Protein AF-A0A7K2X6Q0-F1 (afdb_monomer)

Structure (mmCIF, N/CA/C/O backbone):
data_AF-A0A7K2X6Q0-F1
#
_entry.id   AF-A0A7K2X6Q0-F1
#
loop_
_atom_site.group_PDB
_atom_site.id
_atom_site.type_symbol
_atom_site.label_atom_id
_atom_site.label_a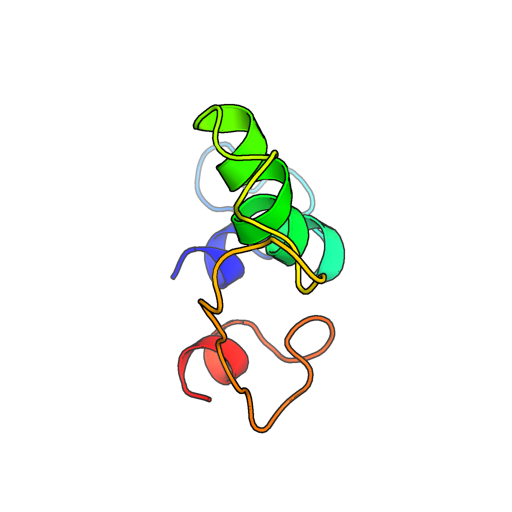lt_id
_atom_site.label_comp_id
_atom_site.label_asym_id
_atom_site.label_entity_id
_atom_site.label_seq_id
_atom_site.pdbx_PDB_ins_code
_atom_site.Cartn_x
_atom_site.Cartn_y
_atom_site.Cartn_z
_atom_site.occupancy
_atom_site.B_iso_or_equiv
_atom_site.auth_seq_id
_atom_site.auth_comp_id
_atom_site.auth_asym_id
_atom_site.auth_atom_id
_atom_site.pdbx_PDB_model_num
ATOM 1 N N . GLN A 1 1 ? -0.834 6.553 -12.472 1.00 68.62 1 GLN A N 1
ATOM 2 C CA . GLN A 1 1 ? 0.347 7.411 -12.762 1.00 68.62 1 GLN A CA 1
ATOM 3 C C . GLN A 1 1 ? 1.502 7.224 -11.755 1.00 68.62 1 GLN A C 1
ATOM 5 O O . GLN A 1 1 ? 2.652 7.178 -12.186 1.00 68.62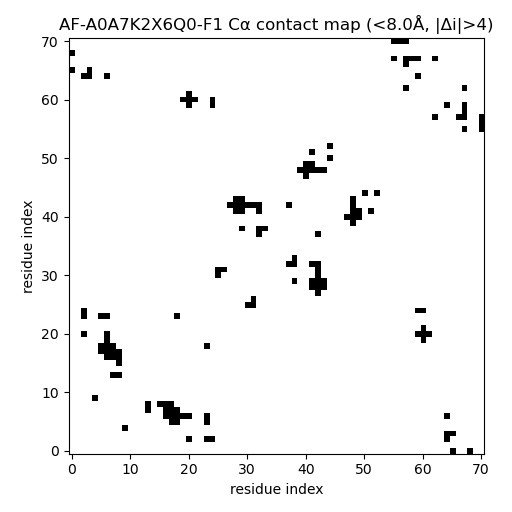 1 GLN A O 1
ATOM 10 N N . VAL A 1 2 ? 1.231 7.070 -10.446 1.00 79.12 2 VAL A N 1
ATOM 11 C CA . VAL A 1 2 ? 2.267 6.902 -9.395 1.00 79.12 2 VAL A CA 1
ATOM 12 C C . VAL A 1 2 ? 3.027 5.568 -9.501 1.00 79.12 2 VAL A C 1
ATOM 14 O O . VAL A 1 2 ? 4.246 5.592 -9.637 1.00 79.12 2 VAL A O 1
ATOM 17 N N . LEU A 1 3 ? 2.329 4.424 -9.556 1.00 81.19 3 LEU A N 1
ATOM 18 C CA . LEU A 1 3 ? 2.949 3.090 -9.701 1.00 81.19 3 LEU A CA 1
ATOM 19 C C . LEU A 1 3 ? 3.851 2.971 -10.937 1.00 81.19 3 LEU A C 1
ATOM 21 O O . LEU A 1 3 ? 4.964 2.459 -10.858 1.00 81.19 3 LEU A O 1
ATOM 25 N N . ALA A 1 4 ? 3.395 3.505 -12.072 1.00 83.62 4 ALA A N 1
ATOM 26 C CA . ALA A 1 4 ? 4.165 3.500 -13.313 1.00 83.62 4 ALA A CA 1
ATOM 27 C C . ALA A 1 4 ? 5.478 4.284 -13.179 1.00 83.62 4 ALA A C 1
ATOM 29 O O . ALA A 1 4 ? 6.518 3.835 -13.648 1.00 83.62 4 ALA A O 1
ATOM 30 N N . THR A 1 5 ? 5.447 5.428 -12.491 1.00 85.19 5 THR A N 1
ATOM 31 C CA . THR A 1 5 ? 6.647 6.248 -12.261 1.00 85.19 5 THR A CA 1
ATOM 32 C C . THR A 1 5 ? 7.593 5.589 -11.258 1.00 85.19 5 THR A C 1
ATOM 34 O O . THR A 1 5 ? 8.806 5.684 -11.414 1.00 85.19 5 THR A O 1
ATOM 37 N N . ALA A 1 6 ? 7.055 4.894 -10.253 1.00 87.06 6 ALA A N 1
ATOM 38 C CA . ALA A 1 6 ? 7.848 4.155 -9.278 1.00 87.06 6 ALA A CA 1
ATOM 39 C C . ALA A 1 6 ? 8.645 3.010 -9.928 1.00 87.06 6 ALA A C 1
ATOM 41 O O . ALA A 1 6 ? 9.830 2.856 -9.637 1.00 87.06 6 ALA A O 1
ATOM 42 N N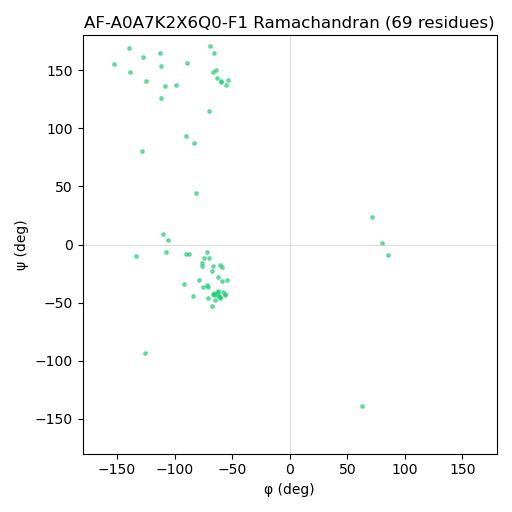 . ARG A 1 7 ? 8.021 2.246 -10.837 1.00 86.25 7 ARG A N 1
ATOM 43 C CA . ARG A 1 7 ? 8.668 1.124 -11.546 1.00 86.25 7 ARG A CA 1
ATOM 44 C C . ARG A 1 7 ? 9.574 1.569 -12.700 1.00 86.25 7 ARG A C 1
ATOM 46 O O . ARG A 1 7 ? 10.564 0.905 -12.989 1.00 86.25 7 ARG A O 1
ATOM 53 N N . ALA A 1 8 ? 9.261 2.691 -13.348 1.00 89.19 8 ALA A N 1
ATOM 54 C CA . ALA A 1 8 ? 10.038 3.259 -14.451 1.00 89.19 8 ALA A CA 1
ATOM 55 C C . ALA A 1 8 ? 10.354 4.745 -14.175 1.00 89.19 8 ALA A C 1
ATOM 57 O O . ALA A 1 8 ? 9.659 5.636 -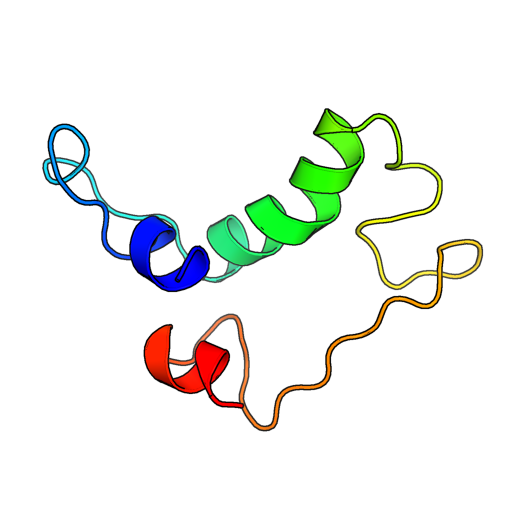14.685 1.00 89.19 8 ALA A O 1
ATOM 58 N N . PRO A 1 9 ? 11.378 5.033 -13.347 1.00 88.25 9 PRO A N 1
ATOM 59 C CA . PRO A 1 9 ? 11.703 6.392 -12.937 1.00 88.25 9 PRO A CA 1
ATOM 60 C C . PRO A 1 9 ? 12.114 7.259 -14.129 1.00 88.25 9 PRO A C 1
ATOM 62 O O . PRO A 1 9 ? 12.785 6.824 -15.064 1.00 88.25 9 PRO A O 1
ATOM 65 N N . ARG A 1 10 ? 11.714 8.531 -14.083 1.00 88.06 10 ARG A N 1
ATOM 66 C CA . ARG A 1 10 ? 11.985 9.529 -15.128 1.00 88.06 10 ARG A CA 1
ATOM 67 C C . ARG A 1 10 ? 12.939 10.612 -14.616 1.00 88.06 10 ARG A C 1
ATOM 69 O O . ARG A 1 10 ? 13.142 10.763 -13.412 1.00 88.06 10 ARG A O 1
ATOM 76 N N . GLY A 1 11 ? 13.503 11.397 -15.535 1.00 90.19 11 GLY A N 1
ATOM 77 C CA . GLY A 1 11 ? 14.363 12.538 -15.200 1.00 90.19 11 GLY A CA 1
ATOM 78 C C . GLY A 1 11 ? 15.640 12.121 -14.467 1.00 90.19 11 GLY A C 1
ATOM 79 O O . GLY A 1 11 ? 16.233 11.103 -14.792 1.00 90.19 11 GLY A O 1
ATOM 80 N N . ALA A 1 12 ? 16.054 12.883 -13.452 1.00 89.88 12 ALA A N 1
ATOM 81 C CA . ALA A 1 12 ? 17.301 12.635 -12.716 1.00 89.88 12 ALA A CA 1
ATOM 82 C C . ALA A 1 12 ? 17.383 11.249 -12.037 1.00 89.88 12 ALA A C 1
ATOM 84 O O . ALA A 1 12 ? 18.473 10.790 -11.702 1.00 89.88 12 ALA A O 1
ATOM 85 N N . ALA A 1 13 ? 16.247 10.577 -11.826 1.00 86.62 13 ALA A N 1
ATOM 86 C CA . ALA A 1 13 ? 16.193 9.246 -11.230 1.00 86.62 13 ALA A CA 1
ATOM 87 C C . ALA A 1 13 ? 16.279 8.100 -12.257 1.00 86.62 13 ALA A C 1
ATOM 89 O O . ALA A 1 13 ? 16.420 6.953 -11.841 1.00 86.62 13 ALA A O 1
ATOM 90 N N . SER A 1 14 ? 16.232 8.376 -13.569 1.00 89.81 14 SER A N 1
ATOM 91 C CA . SER A 1 14 ? 16.200 7.335 -14.613 1.00 89.81 14 SER A CA 1
ATOM 92 C C . SER A 1 14 ? 17.480 6.501 -14.710 1.00 89.81 14 SER A C 1
ATOM 94 O O . SER A 1 14 ? 17.455 5.403 -15.252 1.00 89.81 14 SER A O 1
ATOM 96 N N . ALA A 1 15 ? 18.597 6.994 -14.164 1.00 91.56 15 ALA A N 1
ATOM 97 C CA . ALA A 1 15 ? 19.859 6.256 -14.091 1.00 91.56 15 ALA A CA 1
ATOM 98 C C . ALA A 1 15 ? 19.833 5.101 -13.071 1.00 91.56 15 ALA A C 1
ATOM 100 O O . ALA A 1 15 ? 20.806 4.355 -12.965 1.00 91.56 15 ALA A O 1
ATOM 101 N N . ARG A 1 16 ? 18.759 4.975 -12.281 1.00 88.06 16 ARG A N 1
ATOM 102 C CA . ARG A 1 16 ? 18.598 3.937 -11.258 1.00 88.06 16 ARG A CA 1
ATOM 103 C C . ARG A 1 16 ? 17.499 2.966 -11.667 1.00 88.06 16 ARG A C 1
ATOM 105 O O . ARG A 1 16 ? 16.556 3.340 -12.359 1.00 88.06 16 ARG A O 1
ATOM 112 N N . HIS A 1 17 ? 17.592 1.737 -11.171 1.00 89.88 17 HIS A N 1
ATOM 113 C CA . HIS A 1 17 ? 16.480 0.799 -11.254 1.00 89.88 17 HIS A CA 1
ATOM 114 C C . HIS A 1 17 ? 15.257 1.372 -10.528 1.00 89.88 17 HIS A C 1
ATOM 116 O O . HIS A 1 17 ? 15.390 1.992 -9.469 1.00 89.88 17 HIS A O 1
ATOM 122 N N . GLY A 1 18 ? 14.078 1.171 -11.115 1.00 91.88 18 GLY A N 1
ATOM 123 C CA . GLY A 1 18 ? 12.821 1.478 -10.450 1.00 91.88 18 GLY A CA 1
ATOM 124 C C . GLY A 1 18 ? 12.533 0.531 -9.290 1.00 91.88 18 GLY A C 1
ATOM 125 O O . GLY A 1 18 ? 13.213 -0.476 -9.089 1.00 91.88 18 GLY A O 1
ATOM 126 N N . LEU A 1 19 ? 11.505 0.873 -8.522 1.00 93.38 19 LEU A N 1
ATOM 127 C CA . LEU A 1 19 ? 11.003 0.037 -7.442 1.00 93.38 19 LEU A CA 1
ATOM 128 C C . LEU A 1 19 ? 10.382 -1.248 -7.998 1.00 93.38 19 LEU A C 1
ATOM 130 O O . LEU A 1 19 ? 9.781 -1.247 -9.075 1.00 93.38 19 LEU A O 1
ATOM 134 N N . THR A 1 20 ? 10.479 -2.333 -7.229 1.00 93.44 20 THR A N 1
ATOM 135 C CA . THR A 1 20 ? 9.692 -3.542 -7.499 1.00 93.44 20 THR A CA 1
ATOM 136 C C . THR A 1 20 ? 8.201 -3.259 -7.305 1.00 93.44 20 THR A C 1
ATOM 138 O O . THR A 1 20 ? 7.817 -2.261 -6.687 1.00 93.44 20 THR A O 1
ATOM 141 N N . GLY A 1 21 ? 7.341 -4.151 -7.800 1.00 92.06 21 GLY A N 1
ATOM 142 C CA . GLY A 1 21 ? 5.897 -4.015 -7.618 1.00 92.06 21 GLY A CA 1
ATOM 143 C C . GLY A 1 21 ? 5.475 -3.923 -6.154 1.00 92.06 21 GLY A C 1
ATOM 144 O O . GLY A 1 21 ? 4.699 -3.036 -5.802 1.00 92.06 21 GLY A O 1
ATOM 145 N N . LEU A 1 22 ? 6.060 -4.764 -5.296 1.00 95.56 22 LEU A N 1
ATOM 146 C CA . LEU A 1 22 ? 5.788 -4.761 -3.860 1.00 95.56 22 LEU A CA 1
ATOM 147 C C . LEU A 1 22 ? 6.255 -3.460 -3.196 1.00 95.56 22 LEU A C 1
ATOM 149 O O . LEU A 1 22 ? 5.469 -2.822 -2.506 1.00 95.56 22 LEU A O 1
ATOM 153 N N . MET A 1 23 ? 7.484 -3.010 -3.480 1.00 95.69 23 MET A N 1
ATOM 154 C CA . MET A 1 23 ? 8.001 -1.739 -2.952 1.00 95.69 23 MET A CA 1
ATOM 155 C C . MET A 1 23 ? 7.117 -0.554 -3.358 1.00 95.69 23 MET A C 1
ATOM 157 O O . MET A 1 23 ? 6.867 0.351 -2.560 1.00 95.69 23 MET A O 1
ATOM 161 N N . ALA A 1 24 ? 6.640 -0.549 -4.605 1.00 94.25 24 ALA A N 1
ATOM 162 C CA . ALA A 1 24 ? 5.752 0.491 -5.100 1.00 94.25 24 ALA A CA 1
ATOM 163 C C . ALA A 1 24 ? 4.390 0.460 -4.382 1.00 94.25 24 ALA A C 1
ATOM 165 O O . ALA A 1 24 ? 3.895 1.520 -4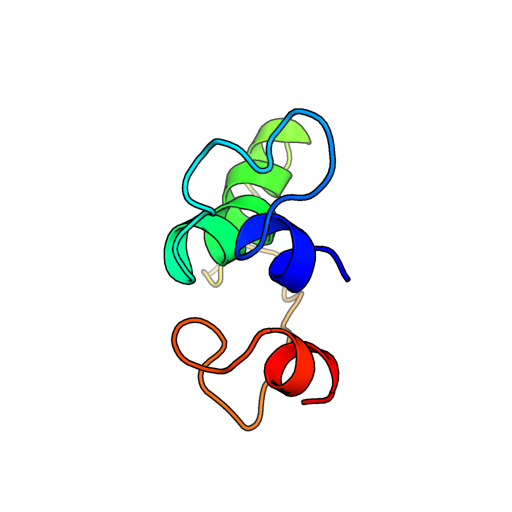.002 1.00 94.25 24 ALA A O 1
ATOM 166 N N . LEU A 1 25 ? 3.822 -0.731 -4.150 1.00 93.88 25 LEU A N 1
ATOM 167 C CA . LEU A 1 25 ? 2.555 -0.909 -3.435 1.00 93.88 25 LEU A CA 1
ATOM 168 C C . LEU A 1 25 ? 2.660 -0.513 -1.953 1.00 93.88 25 LEU A C 1
ATOM 170 O O . LEU A 1 25 ? 1.788 0.189 -1.443 1.00 93.88 25 LEU A O 1
ATOM 174 N N . GLU A 1 26 ? 3.740 -0.884 -1.266 1.00 96.81 26 GLU A N 1
ATOM 175 C CA . GLU A 1 26 ? 4.012 -0.454 0.115 1.00 96.81 26 GLU A CA 1
ATOM 176 C C . GLU A 1 26 ? 4.169 1.072 0.204 1.00 96.81 26 GLU A C 1
ATOM 178 O O . GLU A 1 26 ? 3.614 1.713 1.100 1.00 96.81 26 GLU A O 1
ATOM 183 N N . GLY A 1 27 ? 4.857 1.673 -0.775 1.00 95.38 27 GLY A N 1
ATOM 184 C CA . GLY A 1 27 ? 5.032 3.124 -0.907 1.00 95.38 27 GLY A CA 1
ATOM 185 C C . GLY A 1 27 ? 3.723 3.920 -0.928 1.00 95.38 27 GLY A C 1
ATOM 186 O O . GLY A 1 27 ? 3.689 5.053 -0.455 1.00 95.38 27 GLY A O 1
ATOM 187 N N . MET A 1 28 ? 2.644 3.325 -1.435 1.00 94.25 28 MET A N 1
ATOM 188 C CA . MET A 1 28 ? 1.316 3.944 -1.540 1.00 94.25 28 MET A CA 1
ATOM 189 C C . MET A 1 28 ? 0.298 3.418 -0.521 1.00 94.25 28 MET A C 1
ATOM 191 O O . MET A 1 28 ? -0.861 3.821 -0.562 1.00 94.25 28 MET A O 1
ATOM 195 N N . T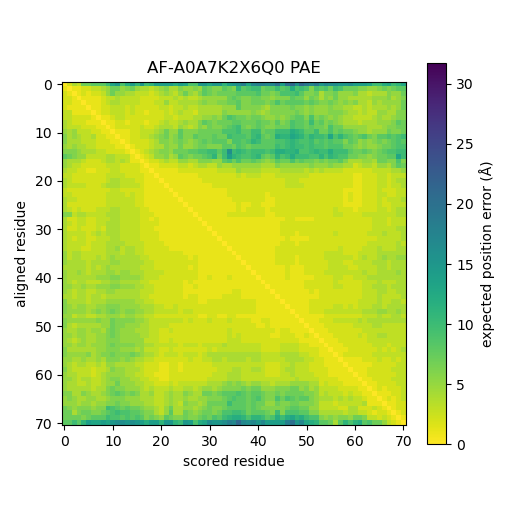HR A 1 29 ? 0.715 2.534 0.388 1.00 96.06 29 THR A N 1
ATOM 196 C CA . THR A 1 29 ? -0.143 1.961 1.434 1.00 96.06 29 THR A CA 1
ATOM 197 C C . THR A 1 29 ? 0.484 2.176 2.811 1.00 96.06 29 THR A C 1
ATOM 199 O O . THR A 1 29 ? 0.302 3.238 3.407 1.00 96.06 29 THR A O 1
ATOM 202 N N . THR A 1 30 ? 1.255 1.216 3.314 1.00 98.06 30 THR A N 1
ATOM 203 C CA . THR A 1 30 ? 1.847 1.240 4.659 1.00 98.06 30 THR A CA 1
ATOM 204 C C . THR A 1 30 ? 2.788 2.423 4.870 1.00 98.06 30 THR A C 1
ATOM 206 O O . THR A 1 30 ? 2.691 3.099 5.894 1.00 98.06 30 THR A O 1
ATOM 209 N N . HIS A 1 31 ? 3.669 2.719 3.909 1.00 98.19 31 HIS A N 1
ATOM 210 C CA . HIS A 1 31 ? 4.616 3.831 4.032 1.00 98.19 31 HIS A CA 1
ATOM 211 C C . HIS A 1 31 ? 3.923 5.193 3.941 1.00 98.19 31 HIS A C 1
ATOM 213 O O . HIS A 1 31 ? 4.302 6.118 4.656 1.00 98.19 31 HIS A O 1
ATOM 219 N N . ALA A 1 32 ? 2.890 5.312 3.102 1.00 97.69 32 ALA A N 1
ATOM 220 C CA . ALA A 1 32 ? 2.096 6.533 2.998 1.00 97.69 32 ALA A CA 1
ATOM 221 C C . ALA A 1 32 ? 1.320 6.809 4.295 1.00 97.69 32 ALA A C 1
ATOM 223 O O . ALA A 1 32 ? 1.339 7.937 4.784 1.00 97.69 32 ALA A O 1
ATOM 224 N N . ALA A 1 33 ? 0.701 5.780 4.885 1.00 98.31 33 ALA A N 1
ATOM 225 C CA . ALA A 1 33 ? 0.009 5.902 6.166 1.00 98.31 33 ALA A CA 1
ATOM 226 C C . ALA A 1 33 ? 0.969 6.322 7.289 1.00 98.31 33 ALA A C 1
ATOM 228 O O . ALA A 1 33 ? 0.658 7.249 8.028 1.00 98.31 33 ALA A O 1
ATOM 229 N N . PHE A 1 34 ? 2.160 5.719 7.354 1.00 98.56 34 PHE A N 1
ATOM 230 C CA . PHE A 1 34 ? 3.198 6.118 8.310 1.00 98.56 34 PHE A CA 1
ATOM 231 C C . PHE A 1 34 ? 3.647 7.572 8.116 1.00 98.56 34 PHE A C 1
ATOM 233 O O . PHE A 1 34 ? 3.726 8.336 9.072 1.00 98.56 34 PHE A O 1
ATOM 240 N N . ALA A 1 35 ? 3.901 7.990 6.874 1.00 98.38 35 ALA A N 1
ATOM 241 C CA . ALA A 1 35 ? 4.296 9.367 6.582 1.00 98.38 35 ALA A CA 1
ATOM 242 C C . ALA A 1 35 ? 3.210 10.393 6.961 1.00 98.38 35 ALA A C 1
ATOM 244 O O . ALA A 1 35 ? 3.536 11.537 7.276 1.00 98.38 35 ALA A O 1
ATOM 245 N N . ALA A 1 36 ? 1.938 9.988 6.939 1.00 98.06 36 ALA A N 1
ATOM 246 C CA . ALA A 1 36 ? 0.798 10.809 7.337 1.00 98.06 36 ALA A CA 1
ATOM 247 C C . ALA A 1 36 ? 0.471 10.744 8.845 1.00 98.06 36 ALA A C 1
ATOM 249 O O . ALA A 1 36 ? -0.376 11.509 9.302 1.00 98.06 36 ALA A O 1
ATOM 250 N N . GLY A 1 37 ? 1.116 9.860 9.618 1.00 98.38 37 GLY A N 1
ATOM 251 C CA . GLY A 1 37 ? 0.766 9.600 11.021 1.00 98.38 37 GLY A CA 1
ATOM 252 C C . GLY A 1 37 ? -0.557 8.842 11.203 1.00 98.38 37 GLY A C 1
ATOM 253 O O . GLY A 1 37 ? -1.208 8.966 12.241 1.00 98.38 37 GLY A O 1
ATOM 254 N N . GLU A 1 38 ? -0.994 8.100 10.184 1.00 98.44 38 GLU A N 1
ATOM 255 C CA . GLU A 1 38 ? -2.246 7.335 10.174 1.00 98.44 38 GLU A CA 1
ATOM 256 C C . GLU A 1 38 ? -2.030 5.813 10.221 1.00 98.44 38 GLU A C 1
ATOM 258 O O . GLU A 1 38 ? -2.977 5.041 10.061 1.00 98.44 38 GLU A O 1
ATOM 263 N N . GLU A 1 39 ? -0.809 5.335 10.455 1.00 98.12 39 GLU A N 1
ATOM 264 C CA . GLU A 1 39 ? -0.460 3.909 10.428 1.00 98.12 39 GLU A CA 1
ATOM 265 C C . GLU A 1 39 ? -1.223 3.045 11.443 1.00 98.12 39 GLU A C 1
ATOM 267 O O . GLU A 1 39 ? -1.279 1.825 11.291 1.00 98.12 39 GLU A O 1
ATOM 272 N N . ALA A 1 40 ? -1.824 3.661 12.466 1.00 98.25 40 ALA A N 1
ATOM 273 C CA . ALA A 1 40 ? -2.668 2.981 13.447 1.00 98.25 40 ALA A CA 1
ATOM 274 C C . ALA A 1 40 ? -4.072 2.640 12.915 1.00 98.25 40 ALA A C 1
ATOM 276 O O . ALA A 1 40 ? -4.758 1.809 13.508 1.00 98.25 40 ALA A O 1
ATOM 277 N N . VAL A 1 41 ? -4.514 3.294 11.835 1.00 98.31 41 VAL A N 1
ATOM 278 C CA . VAL A 1 41 ? -5.882 3.163 11.305 1.00 98.31 41 VAL A CA 1
ATOM 279 C C . VAL A 1 41 ? -5.943 2.971 9.787 1.00 98.31 41 VAL A C 1
ATOM 281 O O . VAL A 1 41 ? -7.016 2.670 9.271 1.00 98.31 41 VAL A O 1
ATOM 284 N N . ALA A 1 42 ? -4.838 3.128 9.052 1.00 98.19 42 ALA A N 1
ATOM 285 C CA . ALA A 1 42 ? -4.803 3.088 7.589 1.00 98.19 42 ALA A CA 1
ATOM 286 C C . ALA A 1 42 ? -3.580 2.342 7.025 1.00 98.19 42 ALA A C 1
ATOM 288 O O . ALA A 1 42 ? -2.634 2.009 7.735 1.00 98.19 42 ALA A O 1
ATOM 289 N N . GLY A 1 43 ? -3.602 2.074 5.715 1.00 96.81 43 GLY A N 1
ATOM 290 C CA . GLY A 1 43 ? -2.475 1.482 4.982 1.00 96.81 43 GLY A CA 1
ATOM 291 C C . GLY A 1 43 ? -2.323 -0.036 5.125 1.00 96.81 43 GLY A C 1
ATOM 292 O O . GLY A 1 43 ? -1.396 -0.600 4.550 1.00 96.81 43 GLY A O 1
ATOM 293 N N . ARG A 1 44 ? -3.216 -0.712 5.860 1.00 97.69 44 ARG A N 1
ATOM 294 C CA . ARG A 1 44 ? -3.250 -2.176 6.002 1.00 97.69 44 ARG A CA 1
ATOM 295 C C . ARG A 1 44 ? -4.678 -2.701 5.947 1.00 97.69 44 ARG A C 1
ATOM 297 O O . ARG A 1 44 ? -5.598 -2.061 6.444 1.00 97.69 44 ARG A O 1
ATOM 304 N N . ILE A 1 45 ? -4.831 -3.912 5.418 1.00 97.50 45 ILE A N 1
ATOM 305 C CA . ILE A 1 45 ? -6.077 -4.677 5.494 1.00 97.50 45 ILE A CA 1
ATOM 306 C C . ILE A 1 45 ? -6.018 -5.521 6.770 1.00 97.50 45 ILE A C 1
ATOM 308 O O . ILE A 1 45 ? -5.439 -6.606 6.784 1.00 97.50 45 ILE A O 1
ATOM 312 N N . ALA A 1 46 ? -6.558 -4.987 7.863 1.00 97.75 46 ALA A N 1
ATOM 313 C CA . ALA A 1 46 ? -6.587 -5.651 9.163 1.00 97.75 46 ALA A CA 1
ATOM 314 C C . ALA A 1 46 ? -7.782 -5.165 10.007 1.00 97.75 46 ALA A C 1
ATOM 316 O O . ALA A 1 46 ? -8.262 -4.048 9.804 1.00 97.75 46 ALA A O 1
ATOM 317 N N . PRO A 1 47 ? -8.276 -5.960 10.974 1.00 98.06 47 PRO A N 1
ATOM 318 C CA . PRO A 1 47 ? -9.304 -5.503 11.907 1.00 98.06 47 PRO A CA 1
ATOM 319 C C . PRO A 1 47 ? -8.891 -4.220 12.642 1.00 98.06 47 PRO A C 1
ATOM 321 O O . PRO A 1 47 ? -7.752 -4.098 13.086 1.00 98.06 47 PRO A O 1
ATOM 324 N N . GLY A 1 48 ? -9.823 -3.275 12.782 1.00 97.06 48 GLY A N 1
ATOM 325 C CA . GLY A 1 48 ? -9.575 -1.970 13.408 1.00 97.06 48 GLY A CA 1
ATOM 326 C C . GLY A 1 48 ? -9.019 -0.896 12.463 1.00 97.06 48 GLY A C 1
ATOM 327 O O . GLY A 1 48 ? -8.995 0.271 12.843 1.00 97.06 48 GLY A O 1
ATOM 328 N N . PHE A 1 49 ? -8.638 -1.258 11.234 1.00 98.50 49 PHE A N 1
ATOM 329 C CA . PHE A 1 49 ? -8.248 -0.312 10.188 1.00 98.50 49 PHE A CA 1
ATOM 330 C C . PHE A 1 49 ? -9.469 0.114 9.364 1.00 98.50 49 PHE A C 1
ATOM 332 O O . PHE A 1 49 ? -10.476 -0.599 9.296 1.00 98.50 49 PHE A O 1
ATOM 339 N N . ARG A 1 50 ? -9.383 1.284 8.726 1.00 97.69 50 ARG A N 1
ATOM 340 C CA . ARG A 1 50 ? -10.407 1.772 7.799 1.00 97.69 50 ARG A CA 1
ATOM 341 C C . ARG A 1 50 ? -10.587 0.791 6.643 1.00 97.69 50 ARG A C 1
ATOM 343 O O . ARG A 1 50 ? -9.620 0.255 6.107 1.00 97.69 50 ARG A O 1
ATOM 350 N N . ALA A 1 51 ? -11.836 0.599 6.232 1.00 97.44 51 ALA A N 1
ATOM 351 C CA . ALA A 1 51 ? -12.209 -0.290 5.135 1.00 97.44 51 ALA A CA 1
ATOM 352 C 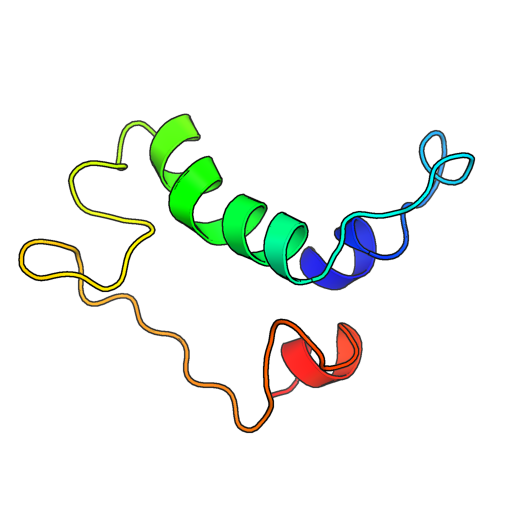C . ALA A 1 51 ? -12.021 0.369 3.751 1.00 97.44 51 ALA A C 1
ATOM 354 O O . ALA A 1 51 ? -12.882 0.256 2.880 1.00 97.44 51 ALA A O 1
ATOM 355 N N . ASP A 1 52 ? -10.893 1.056 3.555 1.00 96.50 52 ASP A N 1
ATOM 356 C CA . ASP A 1 52 ? -10.527 1.706 2.295 1.00 96.50 52 ASP A CA 1
ATOM 357 C C . ASP A 1 52 ? -9.894 0.654 1.369 1.00 96.50 52 ASP A C 1
ATOM 359 O O . ASP A 1 52 ? -8.683 0.426 1.387 1.00 96.50 52 ASP A O 1
ATOM 363 N N . LEU A 1 53 ? -10.732 -0.056 0.607 1.00 95.19 53 LEU A N 1
ATOM 364 C CA . LEU A 1 53 ? -10.313 -1.178 -0.236 1.00 95.19 53 LEU A CA 1
ATOM 365 C C . LEU A 1 53 ? -10.359 -0.812 -1.724 1.00 95.19 53 LEU A C 1
ATOM 367 O O . LEU A 1 53 ? -11.342 -0.251 -2.205 1.00 95.19 53 LEU A O 1
ATOM 371 N N . ALA A 1 54 ? -9.316 -1.202 -2.457 1.00 91.88 54 ALA A N 1
ATOM 372 C CA . ALA A 1 54 ? -9.288 -1.201 -3.916 1.00 91.88 54 ALA A CA 1
ATOM 373 C C . ALA A 1 54 ? -9.259 -2.651 -4.412 1.00 91.88 54 ALA A C 1
ATOM 375 O O . ALA A 1 54 ? -8.414 -3.438 -3.983 1.00 91.88 54 ALA A O 1
ATOM 376 N N . ALA A 1 55 ? -10.195 -3.004 -5.290 1.00 92.25 55 ALA A N 1
ATOM 377 C CA . ALA A 1 55 ? -10.236 -4.308 -5.938 1.00 92.25 55 ALA A CA 1
ATOM 378 C C . ALA A 1 55 ? -9.627 -4.193 -7.336 1.00 92.25 55 ALA A C 1
ATOM 380 O O . ALA A 1 55 ? -9.921 -3.240 -8.048 1.00 92.25 55 ALA A O 1
ATOM 381 N N . PHE A 1 56 ? -8.812 -5.173 -7.717 1.00 91.12 56 PHE A N 1
ATOM 382 C CA . PHE A 1 56 ? -8.186 -5.249 -9.033 1.00 91.12 56 PHE A CA 1
ATOM 383 C C . PHE A 1 56 ? -8.533 -6.593 -9.672 1.00 91.12 56 PHE A C 1
ATOM 385 O O . PHE A 1 56 ? -8.539 -7.621 -8.994 1.00 91.12 56 PHE A O 1
ATOM 392 N N . ALA A 1 57 ? -8.795 -6.596 -10.980 1.00 94.44 57 ALA A N 1
ATOM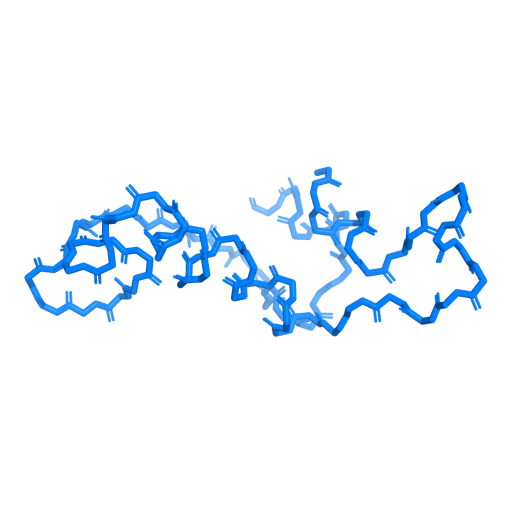 393 C CA . ALA A 1 57 ? -8.974 -7.831 -11.750 1.00 94.44 57 ALA A CA 1
ATOM 394 C C . ALA A 1 57 ? -7.649 -8.579 -12.018 1.00 94.44 57 ALA A C 1
ATOM 396 O O . ALA A 1 57 ? -7.661 -9.724 -12.466 1.00 94.44 57 ALA A O 1
ATOM 397 N N . VAL A 1 58 ? -6.515 -7.931 -11.742 1.00 93.69 58 VAL A N 1
ATOM 398 C CA . VAL A 1 58 ? -5.150 -8.432 -11.943 1.00 93.69 58 VAL A CA 1
ATOM 399 C C . VAL A 1 58 ? -4.346 -8.308 -10.652 1.00 93.69 58 VAL A C 1
ATOM 401 O O . VAL A 1 58 ? -4.703 -7.528 -9.770 1.00 93.69 58 VAL A O 1
ATOM 404 N N . ASP A 1 59 ? -3.240 -9.043 -10.543 1.00 93.81 59 ASP A N 1
ATOM 405 C CA . ASP A 1 59 ? -2.324 -8.899 -9.410 1.00 93.81 59 ASP A CA 1
ATOM 406 C C . ASP A 1 59 ? -1.579 -7.549 -9.495 1.00 93.81 59 ASP A C 1
ATOM 408 O O . ASP A 1 59 ? -0.782 -7.356 -10.416 1.00 93.81 59 ASP A O 1
ATOM 412 N N . PRO A 1 60 ? -1.783 -6.604 -8.557 1.00 91.31 60 PRO A N 1
ATOM 413 C CA . PRO A 1 60 ? -1.150 -5.286 -8.606 1.00 91.31 60 PRO A CA 1
ATOM 414 C C . PRO A 1 60 ? 0.368 -5.312 -8.347 1.00 91.31 60 PRO A C 1
ATOM 416 O O . PRO A 1 60 ? 1.042 -4.300 -8.564 1.00 91.31 60 PRO A O 1
ATOM 419 N N . VAL A 1 61 ? 0.933 -6.429 -7.879 1.00 93.44 61 VAL A N 1
ATOM 420 C CA . VAL A 1 61 ? 2.381 -6.611 -7.699 1.00 93.44 61 VAL A CA 1
ATOM 421 C C . VAL A 1 61 ? 3.026 -7.044 -9.014 1.00 93.44 61 VAL A C 1
ATOM 423 O O . VAL A 1 61 ? 4.023 -6.449 -9.429 1.00 93.44 61 VAL A O 1
ATOM 426 N N . GLU A 1 62 ? 2.415 -7.984 -9.726 1.00 93.56 62 GLU A N 1
ATOM 427 C CA . GLU A 1 62 ? 2.996 -8.565 -10.943 1.00 93.56 62 GLU A CA 1
ATOM 428 C C . GLU A 1 62 ? 2.575 -7.836 -12.227 1.00 93.56 62 GLU A C 1
ATOM 430 O O . GLU A 1 62 ? 3.382 -7.690 -13.146 1.00 93.56 62 GLU A O 1
ATOM 435 N N . ALA A 1 63 ? 1.346 -7.314 -12.292 1.00 91.12 63 ALA A N 1
ATOM 436 C CA . ALA A 1 63 ? 0.819 -6.704 -13.507 1.00 91.12 63 ALA A CA 1
ATOM 437 C C . ALA A 1 63 ? 1.605 -5.443 -13.936 1.00 91.12 63 ALA A C 1
ATOM 439 O O . ALA A 1 63 ? 2.157 -4.707 -13.096 1.00 91.12 63 ALA A O 1
ATOM 440 N N . PRO A 1 64 ? 1.653 -5.151 -15.250 1.00 86.31 64 PRO A N 1
ATOM 441 C CA . PRO A 1 64 ? 2.130 -3.877 -15.769 1.00 86.31 64 PRO A CA 1
ATOM 442 C C . PRO A 1 64 ? 1.396 -2.694 -15.127 1.00 86.31 64 PRO A C 1
ATOM 444 O O . PRO A 1 64 ? 0.194 -2.735 -14.873 1.00 86.31 64 PRO A O 1
ATOM 447 N N . ALA A 1 65 ? 2.120 -1.609 -14.852 1.00 81.88 65 ALA A N 1
ATOM 448 C CA . ALA A 1 65 ? 1.573 -0.493 -14.079 1.00 81.88 65 ALA A CA 1
ATOM 449 C C . ALA A 1 65 ? 0.458 0.289 -14.800 1.00 81.88 65 ALA A C 1
ATOM 451 O O . ALA A 1 65 ? -0.311 1.000 -14.152 1.00 81.88 65 ALA A O 1
ATOM 452 N N . ASP A 1 66 ? 0.409 0.216 -16.126 1.00 83.25 66 ASP A N 1
ATOM 453 C CA . ASP A 1 66 ? -0.661 0.739 -16.973 1.00 83.25 66 ASP A CA 1
ATOM 454 C C . ASP A 1 66 ? -1.919 -0.132 -16.923 1.00 83.25 66 ASP A C 1
ATOM 456 O O . ASP A 1 66 ? -3.016 0.422 -16.892 1.00 83.25 66 ASP 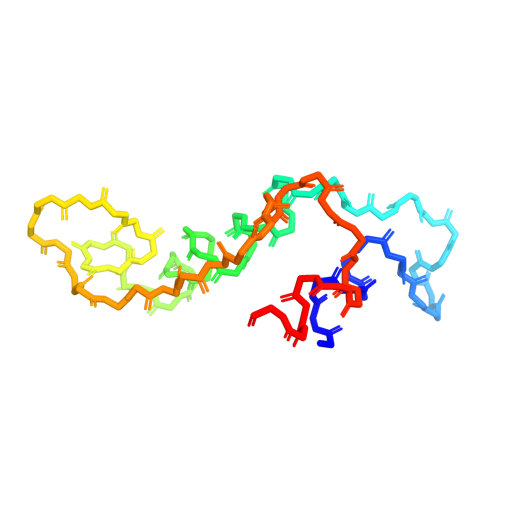A O 1
ATOM 460 N N . GLU A 1 67 ? -1.764 -1.452 -16.833 1.00 82.75 67 GLU A N 1
ATOM 461 C CA . GLU A 1 67 ? -2.867 -2.399 -16.649 1.00 82.75 67 GLU A CA 1
ATOM 462 C C . GLU A 1 67 ? -3.453 -2.299 -15.233 1.00 82.75 67 GLU A C 1
ATOM 464 O O . GLU A 1 67 ? -4.658 -2.122 -15.080 1.00 82.75 67 GLU A O 1
ATOM 469 N N . THR A 1 68 ? -2.612 -2.254 -14.190 1.00 81.12 68 THR A N 1
ATOM 470 C CA . THR A 1 68 ? -3.072 -2.009 -12.806 1.00 81.12 68 THR A CA 1
ATOM 471 C C . THR A 1 68 ? -3.809 -0.674 -12.665 1.00 81.12 68 THR A C 1
ATOM 473 O O . THR A 1 68 ? -4.701 -0.543 -11.835 1.00 81.12 68 THR A O 1
ATOM 476 N N . ALA A 1 69 ? -3.441 0.343 -13.451 1.00 78.38 69 ALA A N 1
ATOM 477 C CA . ALA A 1 69 ? -4.091 1.652 -13.401 1.00 78.38 69 ALA A CA 1
ATOM 478 C C . ALA A 1 69 ? -5.470 1.693 -14.086 1.00 78.38 69 ALA A C 1
ATOM 480 O O . ALA A 1 69 ? -6.193 2.667 -13.884 1.00 78.38 69 ALA A O 1
ATOM 481 N N . GLN A 1 70 ? -5.798 0.695 -14.912 1.00 78.62 70 GLN A N 1
ATOM 482 C CA . GLN A 1 70 ? -7.063 0.583 -15.653 1.00 78.62 70 GLN A CA 1
ATOM 483 C C . GLN A 1 70 ? -7.992 -0.507 -15.099 1.00 78.62 70 GLN A C 1
ATOM 485 O O . GLN A 1 70 ? -9.105 -0.656 -15.601 1.00 78.62 70 GLN A O 1
ATOM 490 N N . ALA A 1 71 ? -7.506 -1.282 -14.129 1.00 74.44 71 ALA A N 1
ATOM 491 C CA . ALA A 1 71 ? -8.199 -2.407 -13.516 1.00 74.44 71 ALA A CA 1
ATOM 492 C C . ALA A 1 71 ? -9.315 -1.994 -12.546 1.00 74.44 71 ALA A C 1
ATOM 494 O O . ALA A 1 71 ? -9.311 -0.837 -12.065 1.00 74.44 71 ALA A O 1
#

pLDDT: mean 91.77, std 6.63, range [68.62, 98.56]

Mean predicted aligned error: 3.74 Å

Nearest PDB structures (foldseek):
  3mtw-assembly1_A  TM=8.523E-01  e=7.734E-02  Caulobacter vibrioides
  3ooq-assembly1_E  TM=8.286E-01  e=5.819E-01  Thermotoga maritima MSB8
  4v1y-assembly2_G  TM=9.279E-01  e=1.485E+00  Pseudomonas sp. ADP
  3feq-assembly2_L  TM=8.861E-01  e=1.485E+00  unidentified
  3mkv-assembly1_G  TM=9.593E-01  e=1.981E+00  unidentified

Sequence (71 aa):
QVLATARAPRGAASARHGLTGLMALEGMTTHAAFAAGEEAVAGRIAPGFRADLAAFAVDPVEAPADETAQA

Secondary structure (DSSP, 8-state):
-HHHHHHS--GGGTTSPPPPHHHHHHHTTHHHHHHHT-TTTSSS-STTS-------SS-TTTS-HHHHTT-

Foldseek 3Di:
DQLLCQQQPDDPCNVDGHDALVRSLQVVAQVVCVVVVNNQATRDDDPNHDPPDDDAPDDSRPDNVVNRVVD

Radius of gyration: 13.36 Å; Cα contacts (8 Å, |Δi|>4): 76; chains: 1; bounding box: 32×22×30 Å

Solvent-accessible surface area (backbone atoms only — not comparable to full-atom values): 4208 Å² total; per-residue (Å²): 110,67,57,39,41,38,46,53,36,62,74,95,50,43,90,44,85,40,44,51,40,59,58,37,52,39,54,72,22,44,50,41,18,48,77,72,74,35,53,86,37,37,45,51,98,51,92,84,30,58,88,84,78,85,80,59,90,58,58,70,52,78,45,56,48,71,57,54,68,73,77